Protein AF-A0A355GDB3-F1 (afdb_monomer_lite)

pLDDT: mean 73.38, std 17.24, range [37.19, 97.12]

Foldseek 3Di:
DEAEEADDDPVVVVVVVVVCVVVVPPDYDYYHYHDPDDDPDPPPPCLVVLDDDPVNPDDDPCNPPDDPPDPPPDPPPVPDDDDPPDDDPPPD

Structure (mmCIF, N/CA/C/O backbone):
data_AF-A0A355GDB3-F1
#
_entry.id   AF-A0A355GDB3-F1
#
loop_
_atom_site.group_PDB
_atom_site.id
_atom_site.type_symbol
_atom_site.label_atom_id
_atom_site.label_alt_id
_atom_site.label_comp_id
_atom_site.label_asym_id
_atom_site.label_entity_id
_atom_site.label_seq_id
_atom_site.pdbx_PDB_ins_code
_atom_site.Cartn_x
_atom_site.Cartn_y
_atom_site.Cartn_z
_atom_site.occupancy
_atom_site.B_iso_or_equiv
_atom_site.auth_seq_id
_atom_site.auth_comp_id
_atom_site.auth_asym_id
_atom_site.auth_atom_id
_atom_site.pdbx_PDB_model_num
ATOM 1 N N . LEU A 1 1 ? 0.391 -3.656 -11.180 1.00 88.75 1 LEU A N 1
ATOM 2 C CA . LEU A 1 1 ? 0.108 -4.699 -10.165 1.00 88.75 1 LEU A CA 1
ATOM 3 C C . LEU A 1 1 ? -0.443 -4.035 -8.905 1.00 88.75 1 LEU A C 1
ATOM 5 O O . LEU A 1 1 ? 0.179 -3.087 -8.436 1.00 88.75 1 LEU A O 1
ATOM 9 N N . ASN A 1 2 ? -1.587 -4.491 -8.385 1.00 93.81 2 ASN A N 1
ATOM 10 C CA . ASN A 1 2 ? -2.114 -4.044 -7.088 1.00 93.81 2 ASN A CA 1
ATOM 11 C C . ASN A 1 2 ? -1.662 -5.010 -5.993 1.00 93.81 2 ASN A C 1
ATOM 13 O O . ASN A 1 2 ? -1.651 -6.220 -6.206 1.00 93.81 2 ASN A O 1
ATOM 17 N N . LEU A 1 3 ? -1.294 -4.461 -4.845 1.00 91.12 3 LEU A N 1
ATOM 18 C CA . LEU A 1 3 ? -0.758 -5.173 -3.700 1.00 91.12 3 LEU A CA 1
ATOM 19 C C . LEU A 1 3 ? -1.798 -5.190 -2.583 1.00 91.12 3 LEU A C 1
ATOM 21 O O . LEU A 1 3 ? -2.412 -4.163 -2.294 1.00 91.12 3 LEU A O 1
ATOM 25 N N . TYR A 1 4 ? -1.976 -6.348 -1.956 1.00 92.44 4 TYR A N 1
ATOM 26 C CA . TYR A 1 4 ? -2.931 -6.548 -0.872 1.00 92.44 4 TYR A CA 1
ATOM 27 C C . TYR A 1 4 ? -2.195 -7.099 0.343 1.00 92.44 4 TYR A C 1
ATOM 29 O O . TYR A 1 4 ? -1.439 -8.060 0.215 1.00 92.44 4 TYR A O 1
ATOM 37 N N . LEU A 1 5 ? -2.404 -6.488 1.505 1.00 90.75 5 LEU A N 1
ATOM 38 C CA . LEU A 1 5 ? -1.789 -6.903 2.761 1.00 90.75 5 LEU A CA 1
ATOM 39 C C . LEU A 1 5 ? -2.855 -6.930 3.857 1.00 90.75 5 LEU A C 1
ATOM 41 O O . LEU A 1 5 ? -3.530 -5.935 4.084 1.00 90.75 5 LEU A O 1
ATOM 45 N N . GLU A 1 6 ? -3.021 -8.055 4.543 1.00 85.94 6 GLU A N 1
ATOM 46 C CA . GLU A 1 6 ? -4.067 -8.181 5.566 1.00 85.94 6 GLU A CA 1
ATOM 47 C C . GLU A 1 6 ? -3.827 -7.238 6.744 1.00 85.94 6 GLU A C 1
ATOM 49 O O . GLU A 1 6 ? -4.690 -6.440 7.080 1.00 85.94 6 GLU A O 1
ATOM 54 N N . GLU A 1 7 ? -2.633 -7.270 7.328 1.00 85.94 7 GLU A N 1
ATOM 55 C CA . GLU A 1 7 ? -2.296 -6.428 8.471 1.00 85.94 7 GLU A CA 1
ATOM 56 C C . GLU A 1 7 ? -1.142 -5.486 8.114 1.00 85.94 7 GLU A C 1
ATOM 58 O O . GLU A 1 7 ? -0.072 -5.962 7.704 1.00 85.94 7 GLU A O 1
ATOM 63 N N . PRO A 1 8 ? -1.315 -4.160 8.266 1.00 82.88 8 PRO A N 1
ATOM 64 C CA . PRO A 1 8 ? -0.267 -3.205 7.954 1.00 82.88 8 PRO A CA 1
ATOM 65 C C . PRO A 1 8 ? 0.897 -3.362 8.937 1.00 82.88 8 PRO A C 1
ATOM 67 O O . PRO A 1 8 ? 0.834 -2.957 10.093 1.00 82.88 8 PRO A O 1
ATOM 70 N N . SER A 1 9 ? 1.994 -3.935 8.451 1.00 88.69 9 SER A N 1
ATOM 71 C CA . SER A 1 9 ? 3.254 -4.055 9.178 1.00 88.69 9 SER A CA 1
ATOM 72 C C . SER A 1 9 ? 4.390 -3.568 8.286 1.00 88.69 9 SER A C 1
ATOM 74 O O . SER A 1 9 ? 4.524 -3.999 7.138 1.00 88.69 9 SER A O 1
ATOM 76 N N . GLY A 1 10 ? 5.224 -2.666 8.813 1.00 91.88 10 GLY A N 1
ATOM 77 C CA . GLY A 1 10 ? 6.340 -2.090 8.057 1.00 91.88 10 GLY A CA 1
ATOM 78 C C . GLY A 1 10 ? 7.345 -3.148 7.597 1.00 91.88 10 GLY A C 1
ATOM 79 O O . GLY A 1 10 ? 7.833 -3.089 6.471 1.00 91.88 10 GLY A O 1
ATOM 80 N N . LYS A 1 11 ? 7.587 -4.169 8.430 1.00 93.44 11 LYS A N 1
ATOM 81 C CA . LYS A 1 11 ? 8.482 -5.282 8.091 1.00 93.44 11 LYS A CA 1
ATOM 82 C C . LYS A 1 11 ? 7.938 -6.106 6.919 1.00 93.44 11 LYS A C 1
ATOM 84 O O . LYS A 1 11 ? 8.665 -6.335 5.959 1.00 93.44 11 LYS A O 1
ATOM 89 N N . LYS A 1 12 ? 6.650 -6.475 6.959 1.00 92.69 12 LYS A N 1
ATOM 90 C CA . LYS A 1 12 ? 5.994 -7.233 5.878 1.00 92.69 12 LYS A CA 1
ATOM 91 C C . LYS A 1 12 ? 5.982 -6.443 4.568 1.00 92.69 12 LYS A C 1
ATOM 93 O O . LYS A 1 12 ? 6.240 -7.006 3.511 1.00 92.69 12 LYS A O 1
ATOM 98 N N . LEU A 1 13 ? 5.723 -5.134 4.635 1.00 93.50 13 LEU A N 1
ATOM 99 C CA . LEU A 1 13 ? 5.781 -4.267 3.457 1.00 93.50 13 LEU A CA 1
ATOM 100 C C . LEU A 1 13 ? 7.178 -4.246 2.839 1.00 93.50 13 LEU A C 1
ATOM 102 O O . LEU A 1 13 ? 7.304 -4.415 1.629 1.00 93.50 13 LEU A O 1
ATOM 106 N N . HIS A 1 14 ? 8.217 -4.081 3.659 1.00 93.94 14 HIS A N 1
ATOM 107 C CA . HIS A 1 14 ? 9.595 -4.064 3.180 1.00 93.94 14 HIS A CA 1
ATOM 108 C C . HIS A 1 14 ? 9.967 -5.368 2.464 1.00 93.94 14 HIS A C 1
ATOM 110 O O . HIS A 1 14 ? 10.401 -5.325 1.317 1.00 93.94 14 HIS A O 1
ATOM 116 N N . GLU A 1 15 ? 9.724 -6.519 3.092 1.00 94.94 15 GLU A N 1
ATOM 117 C CA . GLU A 1 15 ? 10.000 -7.836 2.501 1.00 94.94 15 GLU A CA 1
ATOM 118 C C . GLU A 1 15 ? 9.263 -8.031 1.166 1.00 94.94 15 GLU A C 1
ATOM 120 O O . GLU A 1 15 ? 9.835 -8.522 0.194 1.00 94.94 15 GLU A O 1
ATOM 125 N N . MET A 1 16 ? 8.011 -7.575 1.081 1.00 94.50 16 MET A N 1
ATOM 126 C CA . MET A 1 16 ? 7.207 -7.695 -0.132 1.00 94.50 16 MET A CA 1
ATOM 127 C C . MET A 1 16 ? 7.734 -6.831 -1.286 1.00 94.50 16 MET A C 1
ATOM 129 O O . MET A 1 16 ? 7.766 -7.288 -2.430 1.00 94.50 16 MET A O 1
ATOM 133 N N . TYR A 1 17 ? 8.167 -5.599 -1.002 1.00 94.81 17 TYR A N 1
ATOM 134 C CA . TYR A 1 17 ? 8.772 -4.726 -2.011 1.00 94.81 17 TYR A CA 1
ATOM 135 C C . TYR A 1 17 ? 10.156 -5.214 -2.447 1.00 94.81 17 TYR A C 1
ATOM 137 O O . TYR A 1 17 ? 10.456 -5.163 -3.639 1.00 94.81 17 TYR A O 1
ATOM 145 N N . MET A 1 18 ? 10.967 -5.736 -1.523 1.00 96.19 18 MET A N 1
ATOM 146 C CA . MET A 1 18 ? 12.270 -6.325 -1.853 1.00 96.19 18 MET A CA 1
ATOM 147 C C . MET A 1 18 ? 12.109 -7.532 -2.778 1.00 96.19 18 MET A C 1
ATOM 149 O O . MET A 1 18 ? 12.751 -7.601 -3.821 1.00 96.19 18 MET A O 1
ATOM 153 N N . LEU A 1 19 ? 11.159 -8.419 -2.479 1.00 95.62 19 LEU A N 1
ATOM 154 C CA . LEU A 1 19 ? 10.844 -9.556 -3.341 1.00 95.62 19 LEU A CA 1
ATOM 155 C C . LEU A 1 19 ? 10.313 -9.118 -4.716 1.00 95.62 19 LEU A C 1
ATOM 157 O O . LEU A 1 19 ? 10.636 -9.733 -5.733 1.00 95.62 19 LEU A O 1
ATOM 161 N N . ALA A 1 20 ? 9.513 -8.051 -4.784 1.00 95.50 20 ALA A N 1
ATOM 162 C CA . ALA A 1 20 ? 9.063 -7.511 -6.065 1.00 95.50 20 ALA A CA 1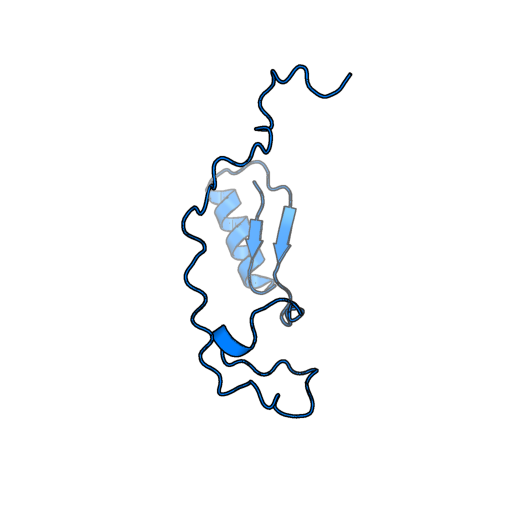
ATOM 163 C C . ALA A 1 20 ? 10.236 -6.971 -6.905 1.00 95.50 20 ALA A C 1
ATOM 165 O O . ALA A 1 20 ? 10.273 -7.191 -8.119 1.00 95.50 20 ALA A O 1
ATOM 166 N N . TRP A 1 21 ? 11.202 -6.313 -6.258 1.00 95.31 21 TRP A N 1
ATOM 167 C CA . TRP A 1 21 ? 12.418 -5.811 -6.894 1.00 95.31 21 TRP A CA 1
ATOM 168 C C . TRP A 1 21 ? 13.315 -6.942 -7.407 1.00 95.31 21 TRP A C 1
ATOM 170 O O . TRP A 1 21 ? 13.697 -6.922 -8.576 1.00 95.31 21 TRP A O 1
ATOM 180 N N . GLU A 1 22 ? 13.565 -7.972 -6.595 1.00 97.12 22 GLU A N 1
ATOM 181 C CA . GLU A 1 22 ? 14.345 -9.156 -6.989 1.00 97.12 22 GLU A CA 1
ATOM 182 C C . GLU A 1 22 ? 13.731 -9.890 -8.189 1.00 97.12 22 GLU A C 1
ATOM 184 O O . GLU A 1 22 ? 14.443 -10.440 -9.027 1.00 97.12 22 GLU A O 1
ATOM 189 N N . ARG A 1 23 ? 12.399 -9.861 -8.316 1.00 95.81 23 ARG A N 1
ATOM 190 C CA . ARG A 1 23 ? 11.680 -10.433 -9.465 1.00 95.81 23 ARG A CA 1
ATOM 191 C C . ARG A 1 23 ? 11.572 -9.504 -10.673 1.00 95.81 23 ARG A C 1
ATOM 193 O O . ARG A 1 23 ? 10.962 -9.883 -11.670 1.00 95.81 23 ARG A O 1
ATOM 200 N N . GLY A 1 24 ? 12.136 -8.299 -10.608 1.00 96.12 24 GLY A N 1
ATOM 201 C CA . GLY A 1 24 ? 12.154 -7.354 -11.725 1.00 96.12 24 GLY A CA 1
ATOM 202 C C . GLY A 1 24 ? 10.790 -6.740 -12.058 1.00 96.12 24 GLY A C 1
ATOM 203 O O . GLY A 1 24 ? 10.561 -6.319 -13.196 1.00 96.12 24 GLY A O 1
ATOM 204 N N . LEU A 1 25 ? 9.863 -6.675 -11.094 1.00 94.88 25 LEU A N 1
ATOM 205 C CA . LEU A 1 25 ? 8.578 -5.997 -11.282 1.00 94.88 25 LEU A CA 1
ATOM 206 C C . LEU A 1 25 ? 8.791 -4.482 -11.375 1.00 94.88 25 LEU A C 1
ATOM 208 O O . LEU A 1 25 ? 9.231 -3.838 -10.429 1.00 94.88 25 LEU A O 1
ATOM 212 N N . LYS A 1 26 ? 8.436 -3.901 -12.525 1.00 93.00 26 LYS A N 1
ATOM 213 C CA . LYS A 1 26 ? 8.681 -2.478 -12.813 1.00 93.00 26 LYS A CA 1
ATOM 214 C C . LYS A 1 26 ? 7.712 -1.534 -12.111 1.00 93.00 26 LYS A C 1
ATOM 216 O O . LYS A 1 26 ? 8.080 -0.407 -11.801 1.00 93.00 26 LYS A O 1
ATOM 221 N N . THR A 1 27 ? 6.462 -1.956 -11.912 1.00 94.88 27 THR A N 1
ATOM 222 C CA . THR A 1 27 ? 5.415 -1.079 -11.381 1.00 94.88 27 THR A CA 1
ATOM 223 C C . THR A 1 27 ? 4.505 -1.788 -10.386 1.00 94.88 27 THR A C 1
ATOM 225 O O . THR A 1 27 ? 3.988 -2.887 -10.610 1.00 94.88 27 THR A O 1
ATOM 228 N N . THR A 1 28 ? 4.250 -1.093 -9.284 1.00 94.19 28 THR A N 1
ATOM 229 C CA . THR A 1 28 ? 3.171 -1.375 -8.338 1.00 94.19 28 THR A CA 1
ATOM 230 C C . THR A 1 28 ? 2.281 -0.141 -8.317 1.00 94.19 28 THR A C 1
ATOM 232 O O . THR A 1 28 ? 2.774 0.971 -8.488 1.00 94.19 28 THR A O 1
ATOM 235 N N . TYR A 1 29 ? 0.968 -0.332 -8.240 1.00 94.31 29 TYR A N 1
ATOM 236 C CA . TYR A 1 29 ? 0.021 0.765 -8.425 1.00 94.31 29 TYR A CA 1
ATOM 237 C C . TYR A 1 29 ? -0.594 1.188 -7.097 1.00 94.31 29 TYR A C 1
ATOM 239 O O . TYR A 1 29 ? -0.292 2.268 -6.602 1.00 94.31 29 TYR A O 1
ATOM 247 N N . TYR A 1 30 ? -1.381 0.308 -6.478 1.00 94.06 30 TYR A N 1
ATOM 248 C CA . TYR A 1 30 ? -1.960 0.558 -5.162 1.00 94.06 30 TYR A CA 1
ATOM 249 C C . TYR A 1 30 ? -1.572 -0.509 -4.151 1.00 94.06 30 TYR A C 1
ATOM 251 O O . TYR A 1 30 ? -1.564 -1.696 -4.476 1.00 94.06 30 TYR A O 1
ATOM 259 N N . LEU A 1 31 ? -1.327 -0.070 -2.917 1.00 91.69 31 LEU A N 1
ATOM 260 C CA . LEU A 1 31 ? -1.333 -0.914 -1.730 1.00 91.69 31 LEU A CA 1
ATOM 261 C C . LEU A 1 31 ? -2.711 -0.811 -1.074 1.00 91.69 31 LEU A C 1
ATOM 263 O O . LEU A 1 31 ? -3.181 0.285 -0.774 1.00 91.69 31 LEU A O 1
ATOM 267 N N . ARG A 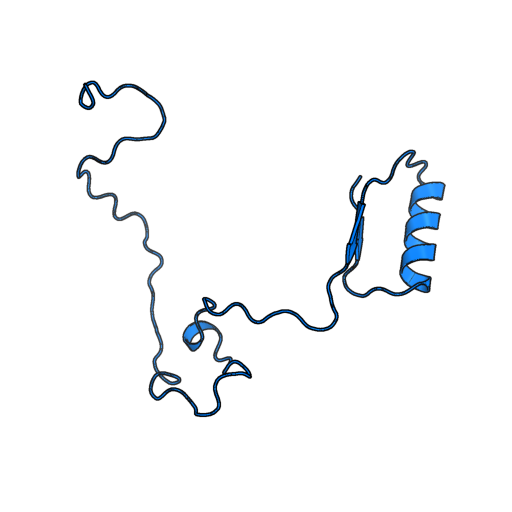1 32 ? -3.351 -1.951 -0.842 1.00 92.12 32 ARG A N 1
ATOM 268 C CA . ARG A 1 32 ? -4.616 -2.052 -0.118 1.00 92.12 32 ARG A CA 1
ATOM 269 C C . ARG A 1 32 ? -4.401 -2.891 1.125 1.00 92.12 32 ARG A C 1
ATOM 271 O O . ARG A 1 32 ? -3.968 -4.037 1.024 1.00 92.12 32 ARG A O 1
ATOM 278 N N . THR A 1 33 ? -4.710 -2.321 2.280 1.00 90.31 33 THR A N 1
ATOM 279 C CA . THR A 1 33 ? -4.615 -3.026 3.557 1.00 90.31 33 THR A CA 1
ATOM 280 C C . THR A 1 33 ? -5.988 -3.240 4.169 1.00 90.31 33 THR A C 1
ATOM 282 O O . THR A 1 33 ? -6.870 -2.398 3.984 1.00 90.31 33 THR A O 1
ATOM 285 N N . LEU A 1 34 ? -6.181 -4.333 4.908 1.00 86.88 34 LEU A N 1
ATOM 286 C CA . LEU A 1 34 ? -7.367 -4.457 5.754 1.00 86.88 34 LEU A CA 1
ATOM 287 C C . LEU A 1 34 ? -7.145 -3.688 7.062 1.00 86.88 34 LEU A C 1
ATOM 289 O O . LEU A 1 34 ? -6.033 -3.593 7.582 1.00 86.88 34 LEU A O 1
ATOM 293 N N . ALA A 1 35 ? -8.214 -3.078 7.569 1.00 80.69 35 ALA A N 1
ATOM 294 C CA . ALA A 1 35 ? -8.204 -2.472 8.892 1.00 80.69 35 ALA A CA 1
ATOM 295 C C . ALA A 1 35 ? -8.265 -3.573 9.960 1.00 80.69 35 ALA A C 1
ATOM 297 O O . ALA A 1 35 ? -8.925 -4.594 9.761 1.00 80.69 35 ALA A O 1
ATOM 298 N N . ALA A 1 36 ? -7.632 -3.336 11.113 1.00 78.12 36 ALA A N 1
ATOM 299 C CA . ALA A 1 36 ? -7.669 -4.264 12.247 1.00 78.12 36 ALA A CA 1
ATOM 300 C C . ALA A 1 36 ? -9.103 -4.531 12.743 1.00 78.12 36 ALA A C 1
ATOM 302 O O . ALA A 1 36 ? -9.400 -5.596 13.278 1.00 78.12 36 ALA A O 1
ATOM 303 N N . THR A 1 37 ? -10.006 -3.571 12.539 1.00 79.31 37 THR A N 1
ATOM 304 C CA . THR A 1 37 ? -11.434 -3.707 12.806 1.00 79.31 37 THR A CA 1
ATOM 305 C C . THR A 1 37 ? -12.206 -3.607 11.497 1.00 79.31 37 THR A C 1
ATOM 307 O O . THR A 1 37 ? -12.110 -2.619 10.769 1.00 79.31 37 THR A O 1
ATOM 310 N N . GLN A 1 38 ? -12.979 -4.645 11.179 1.00 73.25 38 GLN A N 1
ATOM 311 C CA . GLN A 1 38 ? -13.900 -4.597 10.050 1.00 73.25 38 GLN A CA 1
ATOM 312 C C . GLN A 1 38 ? -15.244 -4.028 10.497 1.00 73.25 38 GLN A C 1
ATOM 314 O O . GLN A 1 38 ? -15.732 -4.331 11.585 1.00 73.25 38 GLN A O 1
ATOM 319 N N . VAL A 1 39 ? -15.848 -3.205 9.641 1.00 73.12 39 VAL A N 1
ATOM 320 C CA . VAL A 1 39 ? -17.225 -2.753 9.839 1.00 73.12 39 VAL A CA 1
ATOM 321 C C . VAL A 1 39 ? -18.140 -3.953 9.616 1.00 73.12 39 VAL A C 1
ATOM 323 O O . VAL A 1 39 ? -18.209 -4.490 8.508 1.00 73.12 39 VAL A O 1
ATOM 326 N N . GLU A 1 40 ? -18.821 -4.384 10.677 1.00 68.69 40 GLU A N 1
ATOM 327 C CA . GLU A 1 40 ? -19.843 -5.425 10.601 1.00 68.69 40 GLU A CA 1
ATOM 328 C C . GLU A 1 40 ? -20.931 -4.980 9.612 1.00 68.69 40 GLU A C 1
ATOM 330 O O . GLU A 1 40 ? -21.594 -3.958 9.798 1.00 68.69 40 GLU A O 1
ATOM 335 N N . LYS A 1 41 ? -21.093 -5.732 8.520 1.00 70.38 41 LYS A N 1
ATOM 336 C CA . LYS A 1 41 ? -22.134 -5.475 7.522 1.00 70.38 41 LYS A CA 1
ATOM 337 C C . LYS A 1 41 ? -23.488 -5.851 8.126 1.00 70.38 41 LYS A C 1
ATOM 339 O O . LYS A 1 41 ? -23.695 -6.999 8.506 1.00 70.38 41 LYS A O 1
ATOM 344 N N . SER A 1 42 ? -24.423 -4.905 8.161 1.00 66.31 42 SER A N 1
ATOM 345 C CA . SER A 1 42 ? -25.764 -5.081 8.742 1.00 66.31 42 SER A CA 1
ATOM 346 C C . SER A 1 42 ? -26.656 -6.086 8.001 1.00 66.31 42 SER A C 1
ATOM 348 O O . SER A 1 42 ? -27.685 -6.488 8.533 1.00 66.31 42 SER A O 1
ATOM 350 N N . THR A 1 43 ? -26.273 -6.502 6.792 1.00 71.44 43 THR A N 1
ATOM 351 C CA . THR A 1 43 ? -27.009 -7.469 5.960 1.00 71.44 43 THR A CA 1
ATOM 352 C C . THR A 1 43 ? -26.461 -8.891 6.040 1.00 71.44 43 THR A C 1
ATOM 354 O O . THR A 1 43 ? -26.961 -9.775 5.345 1.00 71.44 43 THR A O 1
ATOM 357 N N . VAL A 1 44 ? -25.425 -9.136 6.851 1.00 68.81 44 VAL A N 1
ATOM 358 C CA . VAL A 1 44 ? -24.962 -10.503 7.099 1.00 68.81 44 VAL A CA 1
ATOM 359 C C . VAL A 1 44 ? -26.058 -11.221 7.867 1.00 68.81 44 VAL A C 1
ATOM 361 O O . VAL A 1 44 ? -26.535 -10.729 8.886 1.00 68.81 44 VAL A O 1
ATOM 364 N N . ASP A 1 45 ? -26.477 -12.364 7.336 1.00 68.38 45 ASP A N 1
ATOM 365 C CA . ASP A 1 45 ? -27.523 -13.194 7.913 1.00 68.38 45 ASP A CA 1
ATOM 366 C C . ASP A 1 45 ? -27.102 -13.686 9.303 1.00 68.38 45 ASP A C 1
ATOM 368 O O . ASP A 1 45 ? -26.397 -14.687 9.441 1.00 68.38 45 ASP A O 1
ATOM 372 N N . VAL A 1 46 ? -27.504 -12.933 10.328 1.00 68.94 46 VAL A N 1
ATOM 373 C CA . VAL A 1 46 ? -27.144 -13.144 11.737 1.00 68.94 46 VAL A CA 1
ATOM 374 C C . VAL A 1 46 ? -27.442 -14.585 12.167 1.00 68.94 46 VAL A C 1
ATOM 376 O O . VAL A 1 46 ? -26.626 -15.200 12.850 1.00 68.94 46 VAL A O 1
ATOM 379 N N . ASN A 1 47 ? -28.547 -15.154 11.677 1.00 66.50 47 ASN A N 1
ATOM 380 C CA . ASN A 1 47 ? -28.986 -16.511 12.008 1.00 66.50 47 ASN A CA 1
ATOM 381 C C . ASN A 1 47 ? -28.154 -17.602 11.317 1.00 66.50 47 ASN A C 1
ATOM 383 O O . ASN A 1 47 ? -27.974 -18.676 11.878 1.00 66.50 47 ASN A O 1
ATOM 387 N N . LYS A 1 48 ? -27.597 -17.335 10.127 1.00 67.25 48 LYS A N 1
ATOM 388 C CA . LYS A 1 48 ? -26.753 -18.305 9.409 1.00 67.25 48 LYS A CA 1
ATOM 389 C C . LYS A 1 48 ? -25.365 -18.427 10.021 1.00 67.25 48 LYS A C 1
ATOM 391 O O . LYS A 1 48 ? -24.794 -19.512 10.051 1.00 67.25 48 LYS A O 1
ATOM 396 N N . PHE A 1 49 ? -24.797 -17.306 10.453 1.00 65.19 49 PHE A N 1
ATOM 397 C CA . PHE A 1 49 ? -23.441 -17.289 10.995 1.00 65.19 49 PHE A CA 1
ATOM 398 C C . PHE A 1 49 ? -23.409 -17.477 12.516 1.00 65.19 49 PHE A C 1
ATOM 400 O O . PHE A 1 49 ? -22.334 -17.711 13.056 1.00 65.19 49 PHE A O 1
ATOM 407 N N . GLY A 1 50 ? -24.557 -17.405 13.206 1.00 64.56 50 GLY A N 1
ATOM 408 C CA . GLY A 1 50 ? -24.639 -17.550 14.664 1.00 64.56 50 GLY A CA 1
ATOM 409 C C . GLY A 1 50 ? -23.890 -16.450 15.425 1.00 64.56 50 GLY A C 1
ATOM 410 O O . GLY A 1 50 ? -23.530 -16.629 16.586 1.00 64.56 50 GLY A O 1
ATOM 411 N N . ILE A 1 51 ? -23.608 -15.320 14.766 1.00 68.94 51 ILE A N 1
ATOM 412 C CA . ILE A 1 51 ? -22.829 -14.213 15.328 1.00 68.94 51 ILE A CA 1
ATOM 413 C C . ILE A 1 51 ? -23.797 -13.102 15.711 1.00 68.94 51 ILE A C 1
ATOM 415 O O . ILE A 1 51 ? -24.353 -12.442 14.836 1.00 68.94 51 ILE A O 1
ATOM 419 N N . GLN A 1 52 ? -23.960 -12.851 17.011 1.00 69.44 52 GLN A N 1
ATOM 420 C CA . GLN A 1 52 ? -24.660 -11.661 17.492 1.00 69.44 52 GLN A CA 1
ATOM 421 C C . GLN A 1 52 ? -23.769 -10.428 17.255 1.00 69.44 52 GLN A C 1
ATOM 423 O O . GLN A 1 52 ? -22.689 -10.340 17.846 1.00 69.44 52 GLN A O 1
ATOM 428 N N . PRO A 1 53 ? -24.181 -9.472 16.404 1.00 74.19 53 PRO A N 1
ATOM 429 C CA . PRO A 1 53 ? -23.352 -8.313 16.108 1.00 74.19 53 PRO A CA 1
ATOM 430 C C . PRO A 1 53 ? -23.248 -7.388 17.326 1.00 74.19 53 PRO A C 1
ATOM 432 O O . PRO A 1 53 ? -24.184 -7.271 18.121 1.00 74.19 53 PRO A O 1
ATOM 435 N N . ARG A 1 54 ? -22.121 -6.682 17.474 1.00 71.00 54 ARG A N 1
ATOM 436 C CA . ARG A 1 54 ? -21.798 -5.925 18.705 1.00 71.00 54 ARG A CA 1
ATOM 437 C C . ARG A 1 54 ? -22.766 -4.781 19.016 1.00 71.00 54 ARG A C 1
ATOM 439 O O . ARG A 1 54 ? -22.848 -4.340 20.161 1.00 71.00 54 ARG A O 1
ATOM 446 N N . TRP A 1 55 ? -23.485 -4.277 18.014 1.00 72.44 55 TRP A N 1
ATOM 447 C CA . TRP A 1 55 ? -24.501 -3.232 18.182 1.00 72.44 55 TRP A CA 1
ATOM 448 C C . TRP A 1 55 ? -25.821 -3.760 18.771 1.00 72.44 55 TRP A C 1
ATOM 450 O O . TRP A 1 55 ? -26.625 -2.980 19.288 1.00 72.44 55 TRP A O 1
ATOM 460 N N . MET A 1 56 ? -26.053 -5.072 18.722 1.00 70.31 56 MET A N 1
ATOM 461 C CA . MET A 1 56 ? -27.280 -5.708 19.183 1.00 70.31 56 MET A CA 1
ATOM 462 C C . MET A 1 56 ? -27.153 -6.054 20.675 1.00 70.31 56 MET A C 1
ATOM 464 O O . MET A 1 56 ? -26.586 -7.076 21.048 1.00 70.31 56 MET A O 1
ATOM 468 N N . LYS A 1 57 ? -27.667 -5.170 21.545 1.00 72.19 57 LYS A N 1
ATOM 469 C CA . LYS A 1 57 ? -27.535 -5.267 23.018 1.00 72.19 57 LYS A CA 1
ATOM 470 C C . LYS A 1 57 ? -28.301 -6.435 23.651 1.00 72.19 57 LYS A C 1
ATOM 472 O O . LYS A 1 57 ? -27.925 -6.886 24.724 1.00 72.19 57 LYS A O 1
ATOM 477 N N . ASN A 1 58 ? -29.362 -6.902 22.997 1.00 76.56 58 ASN A N 1
ATOM 478 C CA . ASN A 1 58 ? -30.193 -8.014 23.452 1.00 76.56 58 ASN A CA 1
ATOM 479 C C . ASN A 1 58 ? -30.148 -9.116 22.397 1.00 76.56 58 ASN A C 1
ATOM 481 O O . ASN A 1 58 ? -30.217 -8.800 21.209 1.00 76.56 58 ASN A O 1
ATOM 485 N N . ALA A 1 59 ? -30.065 -10.380 22.812 1.00 69.44 59 ALA A N 1
ATOM 486 C CA . ALA A 1 59 ? -30.181 -11.496 21.882 1.00 69.44 59 ALA A CA 1
ATOM 487 C C . ALA A 1 59 ? -31.531 -11.409 21.151 1.00 69.44 59 ALA A C 1
ATOM 489 O O . ALA A 1 59 ? -32.577 -11.225 21.781 1.00 69.44 59 ALA A O 1
ATOM 490 N N . SER A 1 60 ? -31.506 -11.487 19.820 1.00 67.00 60 SER A N 1
ATOM 491 C CA . SER A 1 60 ? -32.745 -11.558 19.045 1.00 67.00 60 SER A CA 1
ATOM 492 C C . SER A 1 60 ? -33.467 -12.856 19.394 1.00 67.00 60 SER A C 1
ATOM 494 O O . SER A 1 60 ? -32.851 -13.917 19.392 1.00 67.00 60 SER A O 1
ATOM 496 N N . ALA A 1 61 ? -34.777 -12.788 19.644 1.00 66.44 61 ALA A N 1
ATOM 497 C CA . ALA A 1 61 ? -35.609 -13.967 19.926 1.00 66.44 61 ALA A CA 1
ATOM 498 C C . ALA A 1 61 ? -35.607 -15.004 18.781 1.00 66.44 61 ALA A C 1
ATOM 500 O O . ALA A 1 61 ? -36.019 -16.142 18.960 1.00 66.44 61 ALA A O 1
ATOM 501 N N . SER A 1 62 ? -35.139 -14.598 17.602 1.00 65.06 62 SER A N 1
ATOM 502 C CA . SER A 1 62 ? -34.963 -15.410 16.404 1.00 65.06 62 SER A CA 1
ATOM 503 C C . SER A 1 62 ? -33.560 -16.016 16.245 1.00 65.06 62 SER A C 1
ATOM 505 O O . SER A 1 62 ? -33.299 -16.608 15.202 1.00 65.06 62 SER A O 1
ATOM 507 N N . GLY A 1 63 ? -32.667 -15.887 17.236 1.00 66.69 63 GLY A N 1
ATOM 508 C CA . GLY A 1 63 ? -31.290 -16.397 17.166 1.00 66.69 63 GLY A CA 1
ATOM 509 C C . GLY A 1 63 ? -31.177 -17.925 17.104 1.00 66.69 63 GLY A C 1
ATOM 510 O O . GLY A 1 63 ? -30.250 -18.436 16.484 1.00 66.69 63 GLY A O 1
ATOM 511 N N . ASP A 1 64 ? -32.145 -18.649 17.673 1.00 65.94 64 ASP A N 1
ATOM 512 C CA . ASP A 1 64 ? -32.202 -20.121 17.648 1.00 65.94 64 ASP A CA 1
ATOM 513 C C . ASP A 1 64 ? -32.943 -20.686 16.422 1.00 65.94 64 ASP A C 1
ATOM 515 O O . ASP A 1 64 ? -33.115 -21.899 16.282 1.00 65.94 64 ASP A O 1
ATOM 519 N N . ILE A 1 65 ? -33.408 -19.823 15.515 1.00 71.06 65 ILE A N 1
ATOM 520 C CA . ILE A 1 65 ? -34.150 -20.250 14.329 1.00 71.06 65 ILE A CA 1
ATOM 521 C C . ILE A 1 65 ? -33.149 -20.650 13.248 1.00 71.06 65 ILE A C 1
ATOM 523 O O . ILE A 1 65 ? -32.488 -19.801 12.647 1.00 71.06 65 ILE A O 1
ATOM 527 N N . GLN A 1 66 ? -33.075 -21.954 12.975 1.00 66.75 66 GLN A N 1
ATOM 528 C CA . GLN A 1 66 ? -32.413 -22.485 11.787 1.00 66.75 66 GLN A CA 1
ATOM 529 C C . GLN A 1 66 ? -33.167 -21.978 10.551 1.00 66.75 66 GLN A C 1
ATOM 531 O O . GLN A 1 66 ? -34.296 -22.384 10.277 1.00 66.75 66 GLN A O 1
ATOM 536 N N . VAL A 1 67 ? -32.570 -21.021 9.842 1.00 66.56 67 VAL A N 1
ATOM 537 C CA . VAL A 1 67 ? -33.115 -20.488 8.592 1.00 66.56 67 VAL A CA 1
ATOM 538 C C . VAL A 1 67 ? -32.572 -21.340 7.447 1.00 66.56 67 VAL A C 1
ATOM 540 O O . VAL A 1 67 ? -31.521 -21.034 6.881 1.00 66.56 67 VAL A O 1
ATOM 543 N N . ASP A 1 68 ? -33.301 -22.395 7.087 1.00 67.44 68 ASP A N 1
ATOM 544 C CA . ASP A 1 68 ? -33.083 -23.125 5.836 1.00 67.44 68 ASP A CA 1
ATOM 545 C C . ASP A 1 68 ? -33.579 -22.269 4.666 1.00 67.44 68 ASP A C 1
ATOM 547 O O . ASP A 1 68 ? -34.680 -22.419 4.139 1.00 67.44 68 ASP A O 1
ATOM 551 N N . ARG A 1 69 ? -32.752 -21.301 4.264 1.00 66.25 69 ARG A N 1
ATOM 552 C CA . ARG A 1 69 ? -32.848 -20.718 2.928 1.00 66.25 69 ARG A CA 1
ATOM 553 C C . ARG A 1 69 ? -32.242 -21.736 1.982 1.00 66.25 69 ARG A C 1
ATOM 555 O O . ARG A 1 69 ? -31.025 -21.734 1.779 1.00 66.25 69 ARG A O 1
ATOM 562 N N . GLU A 1 70 ? -33.085 -22.590 1.406 1.00 60.41 70 GLU A N 1
ATOM 563 C CA . GLU A 1 70 ? -32.719 -23.245 0.156 1.00 60.41 70 GLU A CA 1
ATOM 564 C C . 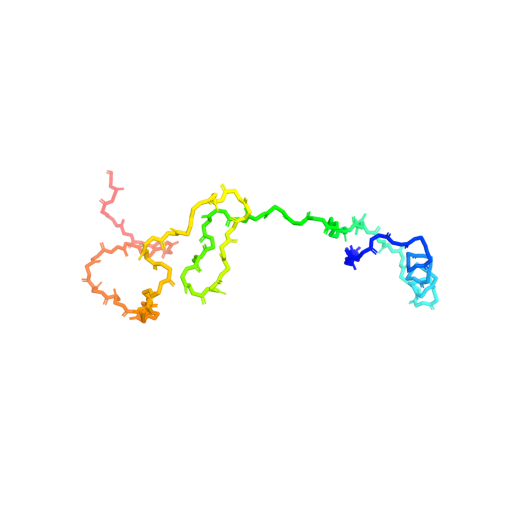GLU A 1 70 ? -32.168 -22.147 -0.764 1.00 60.41 70 GLU A C 1
ATOM 566 O O . GLU A 1 70 ? -32.780 -21.069 -0.860 1.00 60.41 70 GLU A O 1
ATOM 571 N N . PRO A 1 71 ? -30.982 -22.329 -1.380 1.00 50.38 71 PRO A N 1
ATOM 572 C CA . PRO A 1 71 ? -30.589 -21.415 -2.433 1.00 50.38 71 PRO A CA 1
ATOM 573 C C . PRO A 1 71 ? -31.773 -21.399 -3.387 1.00 50.38 71 PRO A C 1
ATOM 575 O O . PRO A 1 71 ? -32.292 -22.464 -3.719 1.00 50.38 71 PRO A O 1
ATOM 578 N N . ALA A 1 72 ? -32.234 -20.213 -3.775 1.00 48.94 72 ALA A N 1
ATOM 579 C CA . ALA A 1 72 ? -33.150 -20.090 -4.889 1.00 48.94 72 ALA A CA 1
ATOM 580 C C . ALA A 1 72 ? -32.411 -20.633 -6.120 1.00 48.94 72 ALA A C 1
ATOM 582 O O . ALA A 1 72 ? -31.794 -19.898 -6.886 1.00 48.94 72 ALA A O 1
ATOM 583 N N . ALA A 1 73 ? -32.404 -21.957 -6.248 1.00 41.91 73 ALA A N 1
ATOM 584 C CA . ALA A 1 73 ? -32.197 -22.678 -7.464 1.00 41.91 73 ALA A CA 1
ATOM 585 C C . ALA A 1 73 ? -33.353 -22.215 -8.332 1.00 41.91 73 ALA A C 1
ATOM 587 O O . ALA A 1 73 ? -34.484 -22.661 -8.179 1.00 41.91 73 ALA A O 1
ATOM 588 N N . THR A 1 74 ? -33.061 -21.215 -9.154 1.00 41.72 74 THR A N 1
ATOM 589 C CA . THR A 1 74 ? -33.596 -21.149 -10.503 1.00 41.72 74 THR A CA 1
ATOM 590 C C . THR A 1 74 ? -35.103 -21.397 -10.582 1.00 41.72 74 THR A C 1
ATOM 592 O O . THR A 1 74 ? -35.559 -22.187 -11.398 1.00 41.72 74 THR A O 1
ATOM 595 N N . MET A 1 75 ? -35.910 -20.693 -9.787 1.00 39.94 75 MET A N 1
ATOM 596 C CA . MET A 1 75 ? -37.312 -20.502 -10.158 1.00 39.94 75 MET A CA 1
ATOM 597 C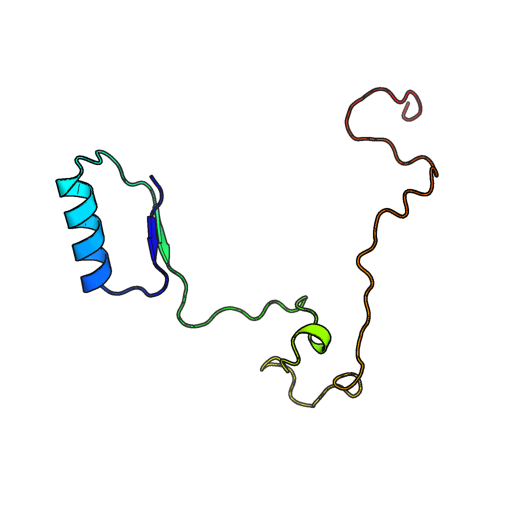 C . MET A 1 75 ? -37.369 -19.372 -11.183 1.00 39.94 75 MET A C 1
ATOM 599 O O . MET A 1 75 ? -37.898 -18.294 -10.932 1.00 39.94 75 MET A O 1
ATOM 603 N N . VAL A 1 76 ? -36.804 -19.642 -12.364 1.00 43.56 76 VAL A N 1
ATOM 604 C CA . VAL A 1 76 ? -37.305 -19.038 -13.594 1.00 43.56 76 VAL A CA 1
ATOM 605 C C . VAL A 1 76 ? -38.685 -19.653 -13.784 1.00 43.56 76 VAL A C 1
ATOM 607 O O . VAL A 1 76 ? -38.854 -20.701 -14.400 1.00 43.56 76 VAL A O 1
ATOM 610 N N . THR A 1 77 ? -39.690 -19.023 -13.189 1.00 43.25 77 THR A N 1
ATOM 611 C CA . THR A 1 77 ? -40.988 -19.006 -13.848 1.00 43.25 77 THR A CA 1
ATOM 612 C C . THR A 1 77 ? -40.748 -18.289 -15.179 1.00 43.25 77 THR A C 1
ATOM 614 O O . THR A 1 77 ? -40.146 -17.214 -15.167 1.00 43.25 77 THR A O 1
ATOM 617 N N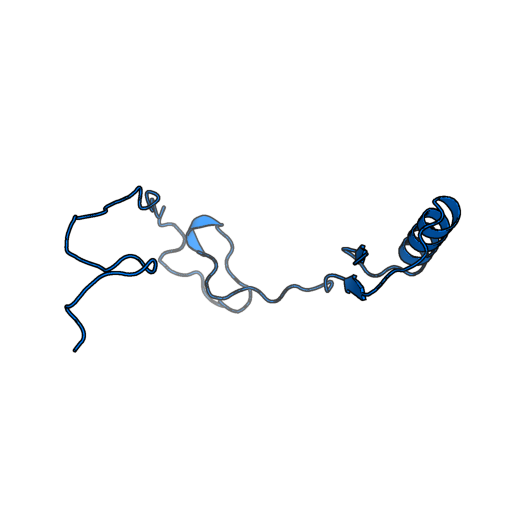 . PRO A 1 78 ? -41.142 -18.839 -16.340 1.00 40.62 78 PRO A N 1
ATOM 618 C CA . PRO A 1 78 ? -41.128 -18.083 -17.583 1.00 40.62 78 PRO A CA 1
ATOM 619 C C . PRO A 1 78 ? -42.326 -17.120 -17.548 1.00 40.62 78 PRO A C 1
ATOM 621 O O . PRO A 1 78 ? -43.264 -17.237 -18.324 1.00 40.62 78 PRO A O 1
ATOM 624 N N . GLY A 1 79 ? -42.340 -16.230 -16.557 1.00 47.62 79 GLY A N 1
ATOM 625 C CA . GLY A 1 79 ? -43.089 -14.990 -16.581 1.00 47.62 79 GLY A CA 1
ATOM 626 C C . GLY A 1 79 ? -42.115 -13.945 -17.094 1.00 47.62 79 GLY A C 1
ATOM 627 O O . GLY A 1 79 ? -41.102 -13.684 -16.445 1.00 47.62 79 GLY A O 1
ATOM 628 N N . GLU A 1 80 ? -42.380 -13.453 -18.298 1.00 57.78 80 GLU A N 1
ATOM 629 C CA . GLU A 1 80 ? -41.557 -12.524 -19.068 1.00 57.78 80 GLU A CA 1
ATOM 630 C C . GLU A 1 80 ? -40.891 -11.454 -18.193 1.00 57.78 80 GLU A C 1
ATOM 632 O O . GLU A 1 80 ? -41.505 -10.481 -17.762 1.00 57.78 80 GLU A O 1
ATOM 637 N N . SER A 1 81 ? -39.595 -11.628 -17.951 1.00 44.56 81 SER A N 1
ATOM 638 C CA . SER A 1 81 ? -38.706 -10.533 -17.587 1.00 44.56 81 SER A CA 1
ATOM 639 C C . SER A 1 81 ? -37.550 -10.553 -18.576 1.00 44.56 81 SER A C 1
ATOM 641 O O . SER A 1 81 ? -36.847 -11.552 -18.735 1.00 44.56 81 SER A O 1
ATOM 643 N N . CYS A 1 82 ? -37.460 -9.468 -19.339 1.00 55.16 82 CYS A N 1
ATOM 644 C CA . CYS A 1 82 ? -36.585 -9.326 -20.490 1.00 55.16 82 CYS A CA 1
ATOM 645 C C . CYS A 1 82 ? -35.113 -9.510 -20.097 1.00 55.16 82 CYS A C 1
ATOM 647 O O . CYS A 1 82 ? -34.613 -8.835 -19.195 1.00 55.16 82 CYS A O 1
ATOM 649 N N . ASN A 1 83 ? -34.414 -10.400 -20.806 1.00 55.69 83 ASN A N 1
ATOM 650 C CA . ASN A 1 83 ? -32.959 -10.494 -20.737 1.00 55.69 83 ASN A CA 1
ATOM 651 C C . ASN A 1 83 ? -32.331 -9.201 -21.274 1.00 55.69 83 ASN A C 1
ATOM 653 O O . ASN A 1 83 ? -32.782 -8.648 -22.277 1.00 55.69 83 ASN A O 1
ATOM 657 N N . LEU A 1 84 ? -31.271 -8.743 -20.610 1.00 53.84 84 LEU A N 1
ATOM 658 C CA . LEU A 1 84 ? -30.530 -7.508 -20.892 1.00 53.84 84 LEU A CA 1
ATOM 659 C C . LEU A 1 84 ? -29.654 -7.603 -22.164 1.00 53.84 84 LEU A C 1
ATOM 661 O O . LEU A 1 84 ? -28.664 -6.892 -22.280 1.00 53.84 84 LEU A O 1
ATOM 665 N N . ASP A 1 85 ? -30.017 -8.472 -23.107 1.00 57.28 85 ASP A N 1
ATOM 666 C CA . ASP A 1 85 ? -29.332 -8.698 -24.383 1.00 57.28 85 ASP A CA 1
ATOM 667 C C . ASP A 1 85 ? -30.359 -8.681 -25.533 1.00 57.28 85 ASP A C 1
ATOM 669 O O . ASP A 1 85 ? -30.517 -9.641 -26.279 1.00 57.28 85 ASP A O 1
ATOM 673 N N . GLY A 1 86 ? -31.105 -7.571 -25.593 1.00 54.94 86 GLY A N 1
ATOM 674 C CA . GLY A 1 86 ? -31.607 -6.914 -26.808 1.00 54.94 86 GLY A CA 1
ATOM 675 C C . GLY A 1 86 ? -32.305 -7.757 -27.878 1.00 54.94 86 GLY A C 1
ATOM 676 O O . GLY A 1 86 ? -31.661 -8.195 -28.819 1.00 54.94 86 GLY A O 1
ATOM 677 N N . ASP A 1 87 ? -33.631 -7.868 -27.768 1.00 53.38 87 ASP A N 1
ATOM 678 C CA . ASP A 1 87 ? -34.606 -7.471 -28.804 1.00 53.38 87 ASP A CA 1
ATOM 679 C C . ASP A 1 87 ? -36.013 -7.750 -28.248 1.00 53.38 87 ASP A C 1
ATOM 681 O O . ASP A 1 87 ? -36.548 -8.853 -28.345 1.00 53.38 87 ASP A O 1
ATOM 685 N N . CY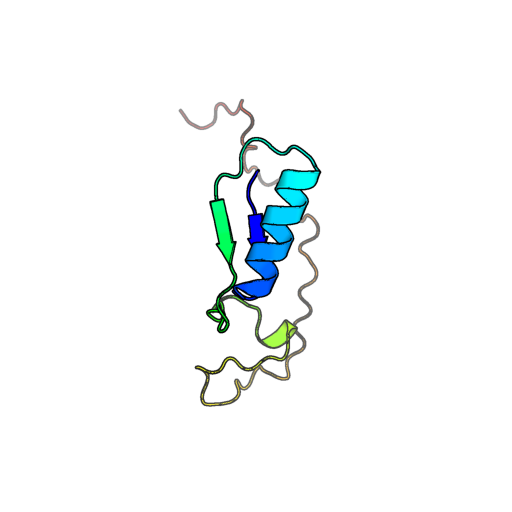S A 1 88 ? -36.603 -6.757 -27.578 1.00 58.97 88 CYS A N 1
ATOM 686 C CA . CYS A 1 88 ? -37.980 -6.836 -27.098 1.00 58.97 88 CYS A CA 1
ATOM 687 C C . CYS A 1 88 ? -38.701 -5.525 -27.427 1.00 58.97 88 CYS A C 1
ATOM 689 O O . CYS A 1 88 ? -38.551 -4.522 -26.731 1.00 58.97 88 CYS A O 1
ATOM 691 N N . GLU A 1 89 ? -39.487 -5.563 -28.504 1.00 55.12 89 GLU A N 1
ATOM 692 C CA . GLU A 1 89 ? -40.382 -4.520 -29.040 1.00 55.12 89 GLU A CA 1
ATOM 693 C C . GLU A 1 89 ? -41.576 -4.192 -28.106 1.00 55.12 89 GLU A C 1
ATOM 695 O O . GLU A 1 89 ? -42.666 -3.854 -28.557 1.00 55.12 89 GLU A O 1
ATOM 700 N N . ALA A 1 90 ? -41.407 -4.308 -26.786 1.00 53.91 90 ALA A N 1
ATOM 701 C CA . ALA A 1 90 ? -42.461 -4.050 -25.799 1.00 53.91 90 ALA A CA 1
ATOM 702 C C . ALA A 1 90 ? -42.298 -2.718 -25.041 1.00 53.91 90 ALA A C 1
ATOM 704 O O . ALA A 1 90 ? -43.183 -2.345 -24.274 1.00 53.91 90 ALA A O 1
ATOM 705 N N . CYS A 1 91 ? -41.206 -1.981 -25.268 1.00 61.75 91 CYS A N 1
ATOM 706 C CA . CYS A 1 91 ? -41.012 -0.628 -24.742 1.00 61.75 91 CYS A CA 1
ATOM 707 C C . CYS A 1 91 ? -40.880 0.362 -25.903 1.00 61.75 91 CYS A C 1
ATOM 709 O O . CYS A 1 91 ? -39.772 0.772 -26.251 1.00 61.75 91 CYS A O 1
ATOM 711 N N . GLN A 1 92 ? -42.018 0.704 -26.505 1.00 37.19 92 GLN A N 1
ATOM 712 C CA . GLN A 1 92 ? -42.159 1.927 -27.293 1.00 37.19 92 GLN A CA 1
ATOM 713 C C . GLN A 1 92 ? -42.426 3.115 -26.362 1.00 37.19 92 GLN A C 1
ATOM 715 O O . GLN A 1 92 ? -43.143 2.917 -25.353 1.00 37.19 92 GLN A O 1
#

Radius of gyration: 23.76 Å; chains: 1; bounding box: 57×25×52 Å

Secondary structure (DSSP, 8-state):
--EEESS--HHHHHHHHHHHHHTT------EEE--SS----TTS-HHHHT---TT--S--TTTT--------------S----SSS--TT--

Sequence (92 aa):
LNLYLEEPSGKKLHEMYMLAWERGLKTTYYLRTLAATQVEKSTVDVNKFGIQPRWMKNASASGDIQVDREPAATMVTPGESCNLDGDCEACQ